Protein AF-A0A420NDT9-F1 (afdb_monomer_lite)

pLDDT: mean 86.2, std 8.35, range [61.28, 96.06]

Structure (mmCIF, N/CA/C/O backbone):
data_AF-A0A420NDT9-F1
#
_entry.id   AF-A0A420NDT9-F1
#
loop_
_atom_site.group_PDB
_atom_site.id
_atom_site.type_symbol
_atom_site.label_atom_id
_atom_site.label_alt_id
_atom_site.label_comp_id
_atom_site.label_asym_id
_atom_site.label_entity_id
_atom_site.label_seq_id
_atom_site.pdbx_PDB_ins_code
_atom_site.Cartn_x
_atom_site.Cartn_y
_atom_site.Cartn_z
_atom_site.occupancy
_atom_site.B_iso_or_equiv
_atom_site.auth_seq_id
_atom_site.auth_comp_id
_atom_site.auth_asym_id
_atom_site.auth_atom_id
_atom_site.pdbx_PDB_model_num
ATOM 1 N N . MET A 1 1 ? 1.483 -10.667 -9.717 1.00 66.12 1 MET A N 1
ATOM 2 C CA . MET A 1 1 ? 2.041 -10.222 -8.416 1.00 66.12 1 MET A CA 1
ATOM 3 C C . MET A 1 1 ? 0.900 -9.841 -7.480 1.00 66.12 1 MET A C 1
ATOM 5 O O . MET A 1 1 ? -0.146 -9.434 -7.960 1.00 66.12 1 MET A O 1
ATOM 9 N N . ILE A 1 2 ? 1.092 -9.908 -6.163 1.00 77.31 2 ILE A N 1
ATOM 10 C CA . ILE A 1 2 ? 0.094 -9.438 -5.180 1.00 77.31 2 ILE A CA 1
ATOM 11 C C . ILE A 1 2 ? -0.309 -7.967 -5.405 1.00 77.31 2 ILE A C 1
ATOM 13 O O . ILE A 1 2 ? -1.486 -7.634 -5.311 1.00 77.31 2 ILE A O 1
ATOM 17 N N . PHE A 1 3 ? 0.637 -7.116 -5.819 1.00 80.25 3 PHE A N 1
ATOM 18 C CA . PHE A 1 3 ? 0.374 -5.721 -6.189 1.00 80.25 3 PHE A CA 1
ATOM 19 C C . PHE A 1 3 ? -0.717 -5.579 -7.268 1.00 80.25 3 PHE A C 1
ATOM 21 O O . PHE A 1 3 ? -1.646 -4.791 -7.116 1.00 80.25 3 PHE A O 1
ATOM 28 N N . SER A 1 4 ? -0.639 -6.365 -8.350 1.00 80.00 4 SER A N 1
ATOM 29 C CA . SER A 1 4 ? -1.614 -6.295 -9.447 1.00 80.00 4 SER A CA 1
ATOM 30 C C . SER A 1 4 ? -2.985 -6.837 -9.037 1.00 80.00 4 SER A C 1
ATOM 32 O O . SER A 1 4 ? -3.999 -6.365 -9.536 1.00 80.00 4 SER A O 1
ATOM 34 N N . TYR A 1 5 ? -3.015 -7.809 -8.120 1.00 83.38 5 TYR A N 1
ATOM 35 C CA . TYR A 1 5 ? -4.254 -8.346 -7.562 1.00 83.38 5 TYR A CA 1
ATOM 36 C C . TYR A 1 5 ? -4.982 -7.304 -6.704 1.00 83.38 5 TYR A C 1
ATOM 38 O O . TYR A 1 5 ? -6.164 -7.059 -6.918 1.00 83.38 5 TYR A O 1
ATOM 46 N N . LEU A 1 6 ? -4.274 -6.633 -5.789 1.00 84.00 6 LEU A N 1
ATOM 47 C CA . LEU A 1 6 ? -4.872 -5.627 -4.903 1.00 84.00 6 LEU A CA 1
ATOM 48 C C . LEU A 1 6 ? -5.309 -4.355 -5.636 1.00 84.00 6 LEU A C 1
ATOM 50 O O . LEU A 1 6 ? -6.308 -3.753 -5.260 1.00 84.00 6 LEU A O 1
ATOM 54 N N . ASN A 1 7 ? -4.623 -3.975 -6.715 1.00 83.56 7 ASN A N 1
ATOM 55 C CA . ASN A 1 7 ? -5.045 -2.854 -7.560 1.00 83.56 7 ASN A CA 1
ATOM 56 C C . ASN A 1 7 ? -6.227 -3.178 -8.486 1.00 83.56 7 ASN A C 1
ATOM 58 O O . ASN A 1 7 ? -6.710 -2.297 -9.199 1.00 83.56 7 ASN A O 1
ATOM 62 N N . HIS A 1 8 ? -6.711 -4.420 -8.502 1.00 87.50 8 HIS A N 1
ATOM 63 C CA . HIS A 1 8 ? -7.868 -4.771 -9.307 1.00 87.50 8 HIS A CA 1
ATOM 64 C C . HIS A 1 8 ? -9.142 -4.140 -8.729 1.00 87.50 8 HIS A C 1
ATOM 66 O O . HIS A 1 8 ? -9.428 -4.261 -7.535 1.00 87.50 8 HIS A O 1
ATOM 72 N N . LYS A 1 9 ? -9.946 -3.521 -9.602 1.00 86.44 9 LYS A N 1
ATOM 73 C CA . LYS A 1 9 ? -11.167 -2.780 -9.235 1.00 86.44 9 LYS A CA 1
ATOM 74 C C . LYS A 1 9 ? -12.166 -3.589 -8.398 1.00 86.44 9 LYS A C 1
ATOM 76 O O . LYS A 1 9 ? -12.842 -3.024 -7.553 1.00 86.44 9 LYS A O 1
ATOM 81 N N . ASP A 1 10 ? -12.218 -4.904 -8.603 1.00 90.75 10 ASP A N 1
ATOM 82 C CA . ASP A 1 10 ? -13.159 -5.795 -7.906 1.00 90.75 10 ASP A CA 1
ATOM 83 C C . ASP A 1 10 ? -12.584 -6.382 -6.607 1.00 90.75 10 ASP A C 1
ATOM 85 O O . ASP A 1 10 ? -13.313 -6.964 -5.802 1.00 90.75 10 ASP A O 1
ATOM 89 N N . ILE A 1 11 ? -11.269 -6.267 -6.406 1.00 90.81 11 ILE A N 1
ATOM 90 C CA . ILE A 1 11 ? -10.570 -6.805 -5.235 1.00 90.81 11 ILE A CA 1
ATOM 91 C C . ILE A 1 11 ? -10.427 -5.736 -4.162 1.00 90.81 11 ILE A C 1
ATOM 93 O O . ILE A 1 11 ? -10.651 -6.031 -2.990 1.00 90.8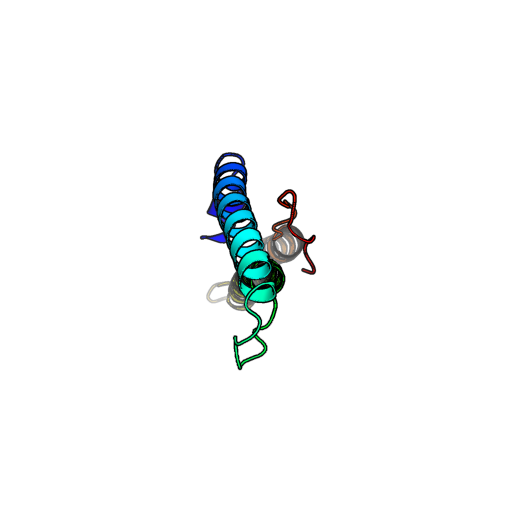1 11 I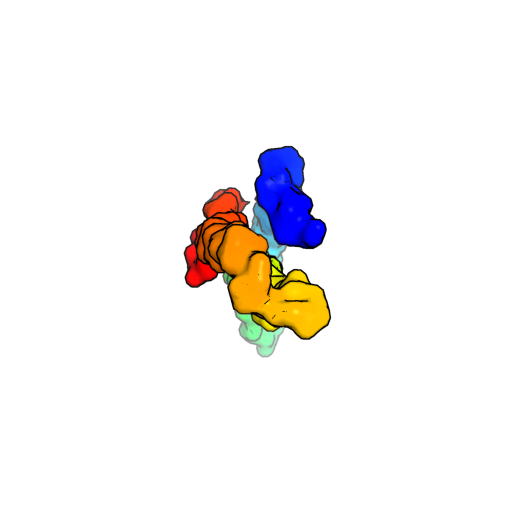LE A O 1
ATOM 97 N N . TRP A 1 12 ? -10.129 -4.493 -4.550 1.00 91.81 12 TRP A N 1
ATOM 98 C CA . TRP A 1 12 ? -9.971 -3.401 -3.593 1.00 91.81 12 TRP A CA 1
ATOM 99 C C . TRP A 1 12 ? -11.189 -3.208 -2.665 1.00 91.81 12 TRP A C 1
ATOM 101 O O . TRP A 1 12 ? -10.993 -3.143 -1.452 1.00 91.81 12 TRP A O 1
ATOM 111 N N . PRO A 1 13 ? -12.448 -3.217 -3.154 1.00 93.50 13 PRO A N 1
ATOM 112 C CA . PRO A 1 13 ? -13.616 -3.101 -2.281 1.00 93.50 13 PRO A CA 1
ATOM 113 C C . PRO A 1 13 ? -13.739 -4.258 -1.284 1.00 93.50 13 PRO A C 1
ATOM 115 O O . PRO A 1 13 ? -14.132 -4.046 -0.141 1.00 93.50 13 PRO A O 1
ATOM 118 N N . LYS A 1 14 ? -13.366 -5.480 -1.690 1.00 93.75 14 LYS A N 1
ATOM 119 C CA . LYS A 1 14 ? -13.384 -6.663 -0.814 1.00 93.75 14 LYS A CA 1
ATOM 120 C C . LYS A 1 14 ? -12.318 -6.564 0.270 1.00 93.75 14 LYS A C 1
ATOM 122 O O . LYS A 1 14 ? -12.586 -6.886 1.421 1.00 93.75 14 LYS A O 1
ATOM 127 N N . TYR A 1 15 ? -11.130 -6.091 -0.098 1.00 92.88 15 TYR A N 1
ATOM 128 C CA . TYR A 1 15 ? -10.073 -5.799 0.860 1.00 92.88 15 TYR A CA 1
ATOM 129 C C . TYR A 1 15 ? -10.525 -4.735 1.869 1.00 92.88 15 TYR A C 1
ATOM 131 O O . TYR A 1 15 ? -10.397 -4.959 3.069 1.00 92.88 15 TYR A O 1
ATOM 139 N N . CYS A 1 16 ? -11.141 -3.640 1.407 1.00 94.06 16 CYS A N 1
ATOM 140 C CA . CYS A 1 16 ? -11.681 -2.630 2.314 1.00 94.06 16 CYS A CA 1
ATOM 141 C C . CYS A 1 16 ? -12.770 -3.185 3.235 1.00 94.06 16 CYS A C 1
ATOM 143 O O . CYS A 1 16 ? -12.738 -2.891 4.419 1.00 94.06 16 CYS A O 1
ATOM 145 N N . ALA A 1 17 ? -13.689 -4.022 2.748 1.00 95.75 17 ALA A N 1
ATOM 146 C CA . ALA A 1 17 ? -14.717 -4.616 3.605 1.00 95.75 17 ALA A CA 1
ATOM 147 C C . ALA A 1 17 ? -14.115 -5.410 4.780 1.00 95.75 17 ALA A C 1
ATOM 149 O O . ALA A 1 17 ? -14.567 -5.276 5.912 1.00 95.75 17 ALA A O 1
ATOM 150 N N . VAL A 1 18 ? -13.063 -6.194 4.521 1.00 94.88 18 VAL A N 1
ATOM 151 C CA . VAL A 1 18 ? -12.345 -6.946 5.564 1.00 94.88 18 VAL A CA 1
ATOM 152 C C . VAL A 1 18 ? -11.582 -6.004 6.498 1.00 94.88 18 VAL A C 1
ATOM 154 O O . VAL A 1 18 ? -11.629 -6.177 7.713 1.00 94.88 18 VAL A O 1
ATOM 157 N N . TYR A 1 19 ? -10.893 -5.004 5.943 1.00 95.44 19 TYR A N 1
ATOM 158 C CA . TYR A 1 19 ? -10.149 -4.016 6.721 1.00 95.44 19 TYR A CA 1
ATOM 159 C C . TYR A 1 19 ? -11.048 -3.267 7.711 1.00 95.44 19 TYR A C 1
ATOM 161 O O . TYR A 1 19 ? -10.691 -3.168 8.883 1.00 95.44 19 TYR A O 1
ATOM 169 N N . GLU A 1 20 ? -12.200 -2.778 7.244 1.00 96.06 20 GLU A N 1
ATOM 170 C CA . GLU A 1 20 ? -13.155 -2.021 8.058 1.00 96.06 20 GLU A CA 1
ATOM 171 C C . GLU A 1 20 ? -13.814 -2.913 9.119 1.00 96.06 20 GLU A C 1
ATOM 173 O O . GLU A 1 20 ? -13.885 -2.520 10.276 1.00 96.06 20 GLU A O 1
ATOM 178 N N . ALA A 1 21 ? -14.195 -4.150 8.779 1.00 95.38 21 ALA A N 1
ATOM 179 C CA . ALA A 1 21 ? -14.772 -5.077 9.756 1.00 95.38 21 ALA A CA 1
ATOM 180 C C . ALA A 1 21 ? -13.805 -5.388 10.914 1.00 95.38 21 ALA A C 1
ATOM 182 O O . ALA A 1 21 ? -14.207 -5.444 12.074 1.00 95.38 21 ALA A O 1
ATOM 183 N N . ILE A 1 22 ? -12.515 -5.573 10.614 1.00 95.44 22 ILE A N 1
ATOM 184 C CA . ILE A 1 22 ? -11.494 -5.788 11.649 1.00 95.44 22 ILE A CA 1
ATOM 185 C C . ILE A 1 22 ? -11.239 -4.496 12.436 1.00 95.44 22 ILE A C 1
ATOM 187 O O . ILE A 1 22 ? -11.087 -4.553 13.654 1.00 95.44 22 ILE A O 1
ATOM 191 N N . TYR A 1 23 ? -11.216 -3.344 11.760 1.00 94.88 23 TYR A N 1
ATOM 192 C CA . TYR A 1 23 ? -11.042 -2.037 12.396 1.00 94.88 23 TYR A CA 1
ATOM 193 C C . TYR A 1 23 ? -12.131 -1.770 13.444 1.00 94.88 23 TYR A C 1
ATOM 195 O O . TYR A 1 23 ? -11.806 -1.391 14.568 1.00 94.88 23 TYR A O 1
ATOM 203 N N . ASP A 1 24 ? -13.395 -2.037 13.104 1.00 94.94 24 ASP A N 1
ATOM 204 C CA . ASP A 1 24 ? -14.530 -1.872 14.015 1.00 94.94 24 ASP A CA 1
ATOM 205 C C . ASP A 1 24 ? -14.378 -2.776 15.252 1.00 94.94 24 ASP A C 1
ATOM 207 O O . ASP A 1 24 ? -14.425 -2.295 16.384 1.00 94.94 24 ASP A O 1
ATOM 211 N N . HIS A 1 25 ? -14.063 -4.063 15.058 1.00 95.00 25 HIS A N 1
ATOM 212 C CA . HIS A 1 25 ? -13.844 -4.997 16.170 1.00 95.00 25 HIS A CA 1
ATOM 213 C C . HIS A 1 25 ? -12.662 -4.620 17.074 1.00 95.00 25 HIS A C 1
ATOM 215 O O . HIS A 1 25 ? -12.706 -4.851 18.283 1.00 95.00 25 HIS A O 1
ATOM 221 N N . MET A 1 26 ? -11.599 -4.041 16.516 1.00 92.50 26 MET A N 1
ATOM 222 C CA . MET A 1 26 ? -10.471 -3.547 17.309 1.00 92.50 26 MET A CA 1
ATOM 223 C C . MET A 1 26 ? -10.839 -2.297 18.111 1.00 92.50 26 MET A C 1
ATOM 225 O O . MET A 1 26 ? -10.379 -2.153 19.242 1.00 92.50 26 MET A O 1
ATOM 229 N N . GLY A 1 27 ? -11.698 -1.427 17.572 1.00 91.50 27 GLY A N 1
ATOM 230 C CA . GLY A 1 27 ? -12.244 -0.281 18.302 1.00 91.50 27 GLY A CA 1
ATOM 231 C C . GLY A 1 27 ? -13.146 -0.692 19.467 1.00 91.50 27 GLY A C 1
ATOM 232 O O . GLY A 1 27 ? -13.034 -0.132 20.562 1.00 91.50 27 GLY A O 1
ATOM 233 N N . ASP A 1 28 ? -13.988 -1.708 19.261 1.00 92.81 28 ASP A N 1
ATOM 234 C CA . ASP A 1 28 ? -14.817 -2.294 20.319 1.00 92.81 28 ASP A CA 1
ATOM 235 C C . ASP A 1 28 ? -13.949 -2.872 21.445 1.00 92.81 28 ASP A C 1
ATOM 237 O O . ASP A 1 28 ? -14.220 -2.647 22.627 1.00 92.81 28 ASP A O 1
ATOM 241 N N . PHE A 1 29 ? -12.869 -3.574 21.083 1.00 90.31 29 PHE A N 1
ATOM 242 C CA . PHE A 1 29 ? -11.914 -4.114 22.047 1.00 90.31 29 PHE A CA 1
ATOM 243 C C . PHE A 1 29 ? -11.189 -3.012 22.827 1.00 90.31 29 PHE A C 1
ATOM 245 O O . PHE A 1 29 ? -11.156 -3.080 24.054 1.00 90.31 29 PHE A O 1
ATOM 252 N N . ASP A 1 30 ? -10.643 -1.996 22.150 1.00 88.94 30 ASP A N 1
ATOM 253 C CA . ASP A 1 30 ? -9.955 -0.870 22.800 1.00 88.94 30 ASP A CA 1
ATOM 254 C C . ASP A 1 30 ? -10.896 -0.159 23.792 1.00 88.94 30 ASP A C 1
ATOM 256 O O . ASP A 1 30 ? -10.510 0.154 24.923 1.00 88.94 30 ASP A O 1
ATOM 260 N N . THR A 1 31 ? -12.162 0.033 23.400 1.00 90.31 31 THR A N 1
ATOM 261 C CA . THR A 1 31 ? -13.195 0.634 24.254 1.00 90.31 31 THR A CA 1
ATOM 262 C C . THR A 1 31 ? -13.465 -0.237 25.476 1.00 90.31 31 THR A C 1
ATOM 264 O O . THR A 1 31 ? -13.379 0.246 26.604 1.00 90.31 31 THR A O 1
ATOM 267 N N . TRP A 1 32 ? -13.739 -1.528 25.279 1.00 90.25 32 TRP A N 1
ATOM 268 C CA . TRP A 1 32 ? -13.976 -2.470 26.371 1.00 90.25 32 TRP A CA 1
ATOM 269 C C . TRP A 1 32 ? -12.780 -2.560 27.327 1.00 90.25 32 TRP A C 1
ATOM 271 O O . TRP A 1 32 ? -12.963 -2.477 28.543 1.00 90.25 32 TRP A O 1
ATOM 281 N N . TYR A 1 33 ? -11.557 -2.651 26.800 1.00 86.31 33 TYR A N 1
ATOM 282 C CA . TYR A 1 33 ? -10.339 -2.751 27.601 1.00 86.31 33 TYR A CA 1
ATOM 283 C C . TYR A 1 33 ? -10.141 -1.511 28.479 1.00 86.31 33 TYR A C 1
ATOM 285 O O . TYR A 1 33 ? -9.810 -1.637 29.655 1.00 86.31 33 TYR A O 1
ATOM 293 N N . SER A 1 34 ? -10.445 -0.318 27.955 1.00 84.94 34 SER A N 1
ATOM 294 C CA . SER A 1 34 ? -10.365 0.934 28.721 1.00 84.94 34 SER A CA 1
ATOM 295 C C . SER A 1 34 ? -11.335 1.002 29.910 1.00 84.94 34 SER A C 1
ATOM 297 O O . SER A 1 34 ? -11.082 1.730 30.869 1.00 84.94 34 SER A O 1
ATOM 299 N N . THR A 1 35 ? -12.430 0.231 29.879 1.00 86.12 35 THR A N 1
ATOM 300 C CA . THR A 1 35 ? -13.399 0.158 30.987 1.00 86.12 35 THR A CA 1
ATOM 301 C C . THR A 1 35 ? -12.985 -0.813 32.092 1.00 86.12 35 THR A C 1
ATOM 303 O O . THR A 1 35 ? -13.566 -0.782 33.178 1.00 86.12 35 THR A O 1
ATOM 306 N N . GLN A 1 36 ? -11.978 -1.661 31.857 1.00 83.69 36 GLN A N 1
ATOM 307 C CA . GLN A 1 36 ? -11.475 -2.570 32.880 1.00 83.69 36 GLN A CA 1
ATOM 308 C C . GLN A 1 36 ? -10.522 -1.837 33.828 1.00 83.69 36 GLN A C 1
ATOM 310 O O . GLN A 1 36 ? -9.355 -1.612 33.517 1.00 83.69 36 GLN A O 1
ATOM 315 N N . GLN A 1 37 ? -11.028 -1.488 35.015 1.00 61.28 37 GLN A N 1
ATOM 316 C CA . GLN A 1 37 ? -10.297 -0.739 36.049 1.00 61.28 37 GLN A CA 1
ATOM 317 C C . GLN A 1 37 ? -9.029 -1.443 36.583 1.00 61.28 37 GLN A C 1
ATOM 319 O O . GLN A 1 37 ? -8.175 -0.766 37.147 1.00 61.28 37 GLN A O 1
ATOM 324 N N . ASP A 1 38 ? -8.855 -2.748 36.338 1.00 65.31 38 ASP A N 1
ATOM 325 C CA . ASP A 1 38 ? -7.754 -3.570 36.872 1.00 65.31 38 ASP A CA 1
ATOM 326 C C . ASP A 1 38 ? -6.831 -4.162 35.794 1.00 65.31 38 ASP A C 1
ATOM 328 O O . ASP A 1 38 ? -6.099 -5.119 36.051 1.00 65.31 38 ASP A O 1
ATOM 332 N N . ALA A 1 39 ? -6.842 -3.630 34.568 1.00 62.56 39 ALA A N 1
ATOM 333 C CA . ALA A 1 39 ? -6.172 -4.283 33.442 1.00 62.56 39 ALA A CA 1
ATOM 334 C C . ALA A 1 39 ? -4.637 -4.421 33.593 1.00 62.56 39 ALA A C 1
ATOM 336 O O . ALA A 1 39 ? -4.013 -5.161 32.830 1.00 62.56 39 ALA A O 1
ATOM 337 N N . GLY A 1 40 ? -4.023 -3.749 34.580 1.00 65.38 40 GLY A N 1
ATOM 338 C CA . GLY A 1 40 ? -2.637 -3.933 35.047 1.00 65.38 40 GLY A CA 1
ATOM 339 C C . GLY A 1 40 ? -1.535 -3.614 34.028 1.00 65.38 40 GLY A C 1
ATOM 340 O O . GLY A 1 40 ? -0.377 -3.449 34.398 1.00 65.38 40 GLY A O 1
ATOM 341 N N . THR A 1 41 ? -1.895 -3.500 32.752 1.00 74.62 41 THR A N 1
ATOM 342 C CA . THR A 1 41 ? -1.013 -3.360 31.603 1.00 74.62 41 THR A CA 1
ATOM 343 C C . THR A 1 41 ? -1.619 -2.325 30.670 1.00 74.62 41 THR A C 1
ATOM 345 O O . THR A 1 41 ? -2.751 -2.457 30.221 1.00 74.62 41 THR A O 1
ATOM 348 N N . THR A 1 42 ? -0.867 -1.282 30.346 1.00 77.44 42 THR A N 1
ATOM 349 C CA . THR A 1 42 ? -1.276 -0.350 29.294 1.00 77.44 42 THR A CA 1
ATOM 350 C C . THR A 1 42 ? -0.997 -1.002 27.944 1.00 77.44 42 THR A C 1
ATOM 352 O O . THR A 1 42 ? 0.164 -1.171 27.573 1.00 77.44 42 THR A O 1
ATOM 355 N N . ILE A 1 43 ? -2.046 -1.377 27.213 1.00 80.75 43 ILE A N 1
ATOM 356 C CA . ILE A 1 43 ? -1.929 -1.890 25.842 1.00 80.75 43 ILE A CA 1
ATOM 357 C C . ILE A 1 43 ? -2.055 -0.705 24.867 1.00 80.75 43 ILE A C 1
ATOM 359 O O . ILE A 1 43 ? -2.917 0.156 25.071 1.00 80.75 43 ILE A O 1
ATOM 363 N N . PRO A 1 44 ? -1.197 -0.601 23.833 1.00 83.88 44 PRO A N 1
ATOM 364 C CA . PRO A 1 44 ? -1.379 0.387 22.770 1.00 83.88 44 PRO A CA 1
ATOM 365 C C . PRO A 1 44 ? -2.696 0.148 22.018 1.00 83.88 44 PRO A C 1
ATOM 367 O O . PRO A 1 44 ? -3.139 -0.989 21.893 1.00 83.88 44 PRO A O 1
ATOM 370 N N . SER A 1 45 ? -3.309 1.213 21.490 1.00 88.06 45 SER A N 1
ATOM 371 C CA . SER A 1 45 ? -4.567 1.105 20.734 1.00 88.06 45 SER A CA 1
ATOM 372 C C . SER A 1 45 ? -4.408 0.160 19.544 1.00 88.06 45 SER A C 1
ATOM 374 O O . SER A 1 45 ? -3.675 0.465 18.598 1.00 88.06 45 SER A O 1
ATOM 376 N N . LEU A 1 46 ? -5.126 -0.965 19.569 1.00 89.62 46 LEU A N 1
ATOM 377 C CA . LEU A 1 46 ? -5.107 -1.942 18.483 1.00 89.62 46 LEU A CA 1
ATOM 378 C C . LEU A 1 46 ? -5.657 -1.339 17.195 1.00 89.62 46 LEU A C 1
ATOM 380 O O . LEU A 1 46 ? -5.159 -1.628 16.107 1.00 89.62 46 LEU A O 1
ATOM 384 N N . LEU A 1 47 ? -6.647 -0.456 17.318 1.00 91.44 47 LEU A N 1
ATOM 385 C CA . LEU A 1 47 ? -7.232 0.255 16.191 1.00 91.44 47 LEU A CA 1
ATOM 386 C C . LEU A 1 47 ? -6.196 1.142 15.480 1.00 91.44 47 LEU A C 1
ATOM 388 O O . LEU A 1 47 ? -6.137 1.171 14.245 1.00 91.44 47 LEU A O 1
ATOM 392 N N . LYS A 1 48 ? -5.335 1.824 16.245 1.00 91.31 48 LYS A N 1
ATOM 393 C CA . LYS A 1 48 ? -4.216 2.592 15.687 1.00 91.31 48 LYS A CA 1
ATOM 394 C C . LYS A 1 48 ? -3.198 1.674 15.002 1.00 91.31 48 LYS A C 1
ATOM 396 O O . LYS A 1 48 ? -2.864 1.907 13.839 1.00 91.31 48 LYS A O 1
ATOM 401 N N . GLU A 1 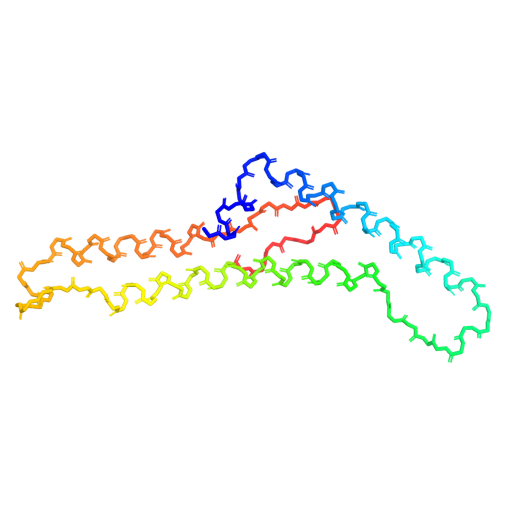49 ? -2.752 0.624 15.686 1.00 92.62 49 GLU A N 1
ATOM 402 C CA . GLU A 1 49 ? -1.755 -0.322 15.162 1.00 92.62 49 GLU A CA 1
ATOM 403 C C . GLU A 1 49 ? -2.229 -1.004 13.869 1.00 92.62 49 GLU A C 1
ATOM 405 O O . GLU A 1 49 ? -1.471 -1.150 12.912 1.00 92.62 49 GLU A O 1
ATOM 410 N N . TRP A 1 50 ? -3.511 -1.360 13.776 1.00 93.62 50 TRP A N 1
ATOM 411 C CA . TRP A 1 50 ? -4.092 -1.975 12.581 1.00 93.62 50 TRP A CA 1
ATOM 412 C C . TRP A 1 50 ? -4.056 -1.075 11.354 1.00 93.62 50 TRP A C 1
ATOM 414 O O . TRP A 1 50 ? -3.761 -1.525 10.238 1.00 93.62 50 TRP A O 1
ATOM 424 N N . LYS A 1 51 ? -4.341 0.213 11.551 1.00 93.25 51 LYS A N 1
ATOM 425 C CA . LYS A 1 51 ? -4.267 1.219 10.495 1.00 93.25 51 LYS A CA 1
ATOM 426 C C . LYS A 1 51 ? -2.832 1.379 9.991 1.00 93.25 51 LYS A C 1
ATOM 428 O O . LYS A 1 51 ? -2.606 1.335 8.779 1.00 93.25 51 LYS A O 1
ATOM 433 N N . GLU A 1 52 ? -1.874 1.507 10.907 1.00 92.56 52 GLU A N 1
ATOM 434 C CA . GLU A 1 52 ? -0.450 1.654 10.583 1.00 92.56 52 GLU A CA 1
ATOM 435 C C . GLU A 1 52 ? 0.104 0.402 9.891 1.00 92.56 52 GLU A C 1
ATOM 437 O O . GLU A 1 52 ? 0.752 0.502 8.844 1.00 92.56 52 GLU A O 1
ATOM 442 N N . TYR A 1 53 ? -0.235 -0.782 10.405 1.00 93.25 53 TYR A N 1
ATOM 443 C CA . TYR A 1 53 ? 0.153 -2.064 9.827 1.00 93.25 53 TYR A CA 1
ATOM 444 C C . TYR A 1 53 ? -0.309 -2.203 8.375 1.00 93.25 53 TYR A C 1
ATOM 446 O O . TYR A 1 53 ? 0.503 -2.488 7.491 1.00 93.25 53 TYR A O 1
ATOM 454 N N . ASN A 1 54 ? -1.595 -1.964 8.092 1.00 93.75 54 ASN A N 1
ATOM 455 C CA . ASN A 1 54 ? -2.119 -2.114 6.732 1.00 93.75 54 ASN A CA 1
ATOM 456 C C . ASN A 1 54 ? -1.467 -1.126 5.759 1.00 93.75 54 ASN A C 1
ATOM 458 O O . ASN A 1 54 ? -1.094 -1.517 4.650 1.00 93.75 54 ASN A O 1
ATOM 462 N N . ARG A 1 55 ? -1.246 0.128 6.176 1.00 91.88 55 ARG A N 1
ATOM 463 C CA . ARG A 1 55 ? -0.520 1.110 5.357 1.00 91.88 55 ARG A CA 1
ATOM 464 C C . ARG A 1 55 ? 0.898 0.635 5.049 1.00 91.88 55 ARG A C 1
ATOM 466 O O . ARG A 1 55 ? 1.308 0.661 3.889 1.00 91.88 55 ARG A O 1
ATOM 473 N N . LEU A 1 56 ? 1.624 0.163 6.062 1.00 93.31 56 LEU A N 1
ATOM 474 C CA . LEU A 1 56 ? 2.994 -0.322 5.914 1.00 93.31 56 LEU A CA 1
ATOM 475 C C . LEU A 1 56 ? 3.065 -1.522 4.969 1.00 93.31 56 LEU A C 1
ATOM 477 O O . LEU A 1 56 ? 3.933 -1.568 4.096 1.00 93.31 56 LEU A O 1
ATOM 481 N N . VAL A 1 57 ? 2.142 -2.476 5.104 1.00 92.31 57 VAL A N 1
ATOM 482 C CA . VAL A 1 57 ? 2.068 -3.660 4.242 1.00 92.31 57 VAL A CA 1
ATOM 483 C C . VAL A 1 57 ? 1.821 -3.259 2.789 1.00 92.31 57 VAL A C 1
ATOM 485 O O . VAL A 1 57 ? 2.579 -3.681 1.912 1.00 92.31 57 VAL A O 1
ATOM 488 N N . LEU A 1 58 ? 0.833 -2.403 2.521 1.00 92.56 58 LEU A N 1
ATOM 489 C CA . LEU A 1 58 ? 0.537 -1.925 1.168 1.00 92.56 58 LEU A CA 1
ATOM 490 C C . LEU A 1 58 ? 1.711 -1.133 0.568 1.00 92.56 58 LEU A C 1
ATOM 492 O O . LEU A 1 58 ? 2.101 -1.382 -0.576 1.00 92.56 58 LEU A O 1
ATOM 496 N N . ASP A 1 59 ? 2.340 -0.248 1.346 1.00 92.06 59 ASP A N 1
ATOM 497 C CA . ASP A 1 59 ? 3.517 0.513 0.909 1.00 92.06 59 ASP A CA 1
ATOM 498 C C . ASP A 1 59 ? 4.703 -0.411 0.613 1.00 92.06 59 ASP A C 1
ATOM 500 O O . ASP A 1 59 ? 5.425 -0.225 -0.370 1.00 92.06 59 ASP A O 1
ATOM 504 N N . SER A 1 60 ? 4.892 -1.458 1.421 1.00 92.25 60 SER A N 1
ATOM 505 C CA . SER A 1 60 ? 5.948 -2.446 1.201 1.00 92.25 60 SER A CA 1
ATOM 506 C C . SER A 1 60 ? 5.762 -3.207 -0.114 1.00 92.25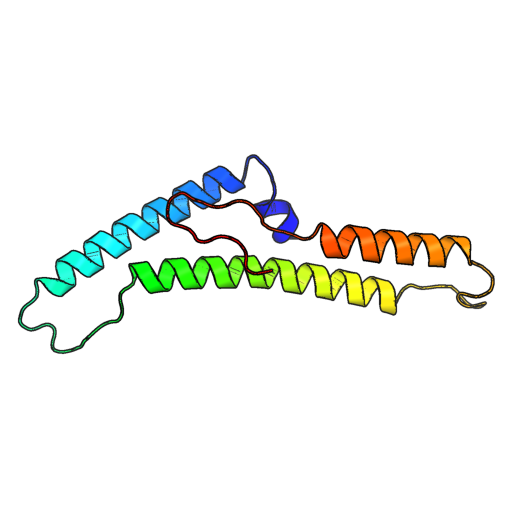 60 SER A C 1
ATOM 508 O O . SER A 1 60 ? 6.744 -3.491 -0.800 1.00 92.25 60 SER A O 1
ATOM 510 N N . MET A 1 61 ? 4.518 -3.487 -0.518 1.00 91.38 61 MET A N 1
ATOM 511 C CA . MET A 1 61 ? 4.225 -4.135 -1.799 1.00 91.38 61 MET A CA 1
ATOM 512 C C . MET A 1 61 ? 4.586 -3.230 -2.977 1.00 91.38 61 MET A C 1
ATOM 514 O O . MET A 1 61 ? 5.150 -3.710 -3.960 1.00 91.38 61 MET A O 1
ATOM 518 N N . VAL A 1 62 ? 4.308 -1.926 -2.869 1.00 91.50 62 VAL A N 1
ATOM 519 C CA . VAL A 1 62 ? 4.706 -0.929 -3.874 1.00 91.50 62 VAL A CA 1
ATOM 520 C C . VAL A 1 62 ? 6.228 -0.853 -3.989 1.00 91.50 62 VAL A C 1
ATOM 522 O O . VAL A 1 62 ? 6.757 -0.935 -5.098 1.00 91.50 62 VAL A O 1
ATOM 525 N N . ARG A 1 63 ? 6.939 -0.748 -2.857 1.00 92.38 63 ARG A N 1
ATOM 526 C CA . ARG A 1 63 ? 8.412 -0.715 -2.830 1.00 92.38 63 ARG A CA 1
ATOM 527 C C . ARG A 1 63 ? 9.006 -1.961 -3.488 1.00 92.38 63 ARG A C 1
ATOM 529 O O . ARG A 1 63 ? 9.781 -1.834 -4.425 1.00 92.38 63 ARG A O 1
ATOM 536 N N . ARG A 1 64 ? 8.530 -3.156 -3.119 1.00 91.56 64 ARG A N 1
ATOM 537 C CA . ARG A 1 64 ? 8.981 -4.425 -3.722 1.00 91.56 64 ARG A CA 1
ATOM 538 C C . ARG A 1 64 ? 8.720 -4.504 -5.229 1.00 91.56 64 ARG A C 1
ATOM 540 O O . ARG A 1 64 ? 9.548 -5.045 -5.961 1.00 91.56 64 ARG A O 1
ATOM 547 N N . ALA A 1 65 ? 7.593 -3.973 -5.708 1.00 90.44 65 ALA A N 1
ATOM 548 C CA . ALA A 1 65 ? 7.310 -3.912 -7.142 1.00 90.44 65 ALA A CA 1
ATOM 549 C C . ALA A 1 65 ? 8.303 -2.989 -7.874 1.00 90.44 65 ALA A C 1
ATOM 551 O O . ALA A 1 65 ? 8.846 -3.374 -8.909 1.00 90.44 65 ALA A O 1
ATOM 552 N N . ARG A 1 66 ? 8.602 -1.812 -7.303 1.00 91.62 66 ARG A N 1
ATOM 553 C CA . ARG A 1 66 ? 9.613 -0.879 -7.833 1.00 91.62 66 ARG A CA 1
ATOM 554 C C . ARG A 1 66 ? 11.021 -1.474 -7.819 1.00 91.62 66 ARG A C 1
ATOM 556 O O . ARG A 1 66 ? 11.748 -1.311 -8.798 1.00 91.62 66 ARG A O 1
ATOM 563 N N . ASP A 1 67 ? 11.389 -2.187 -6.758 1.00 92.75 67 ASP A N 1
ATOM 564 C CA . ASP A 1 67 ? 12.688 -2.861 -6.648 1.00 92.75 67 ASP A CA 1
ATOM 565 C C . ASP A 1 67 ? 12.828 -3.955 -7.710 1.00 92.75 67 ASP A C 1
ATOM 567 O O . ASP A 1 67 ? 13.860 -4.053 -8.372 1.00 92.75 67 ASP A O 1
ATOM 571 N N . THR A 1 68 ? 11.761 -4.727 -7.937 1.00 90.50 68 THR A N 1
ATOM 572 C CA . THR A 1 68 ? 11.726 -5.767 -8.977 1.00 90.50 68 THR A CA 1
ATOM 573 C C . THR A 1 68 ? 11.903 -5.165 -10.373 1.00 90.50 68 THR A C 1
ATOM 575 O O . THR A 1 68 ? 12.725 -5.649 -11.147 1.00 90.50 68 THR A O 1
ATOM 578 N N . GLU A 1 69 ? 11.193 -4.080 -10.691 1.00 90.50 69 GLU A N 1
ATOM 579 C CA . GLU A 1 69 ? 11.342 -3.373 -11.973 1.00 90.50 69 GLU A CA 1
ATOM 580 C C . GLU A 1 69 ? 12.743 -2.778 -12.148 1.00 90.50 69 GLU A C 1
ATOM 582 O O . GLU A 1 69 ? 13.333 -2.848 -13.226 1.00 90.50 69 GLU A O 1
ATOM 587 N N . THR A 1 70 ? 13.302 -2.203 -11.083 1.00 92.12 70 THR A N 1
ATOM 588 C CA . THR A 1 70 ? 14.669 -1.666 -11.085 1.00 92.12 70 THR A CA 1
ATOM 589 C C . THR A 1 70 ? 15.685 -2.775 -11.337 1.00 92.12 70 THR A C 1
ATOM 591 O O . THR A 1 70 ? 16.601 -2.609 -12.142 1.00 92.12 70 THR A O 1
ATOM 594 N N . TRP A 1 71 ? 15.499 -3.934 -10.705 1.00 91.62 71 TRP A N 1
ATOM 595 C CA . TRP A 1 71 ? 16.333 -5.104 -10.940 1.00 91.62 71 TRP A CA 1
ATOM 596 C C . TRP A 1 71 ? 16.228 -5.590 -12.388 1.00 91.62 71 TRP A C 1
ATOM 598 O O . TRP A 1 71 ? 17.264 -5.790 -13.020 1.00 91.62 71 TRP A O 1
ATOM 608 N N . MET A 1 72 ? 15.017 -5.706 -12.945 1.00 88.62 72 MET A N 1
ATOM 609 C CA . MET A 1 72 ? 14.812 -6.096 -14.347 1.00 88.62 72 MET A CA 1
ATOM 610 C C . MET A 1 72 ? 15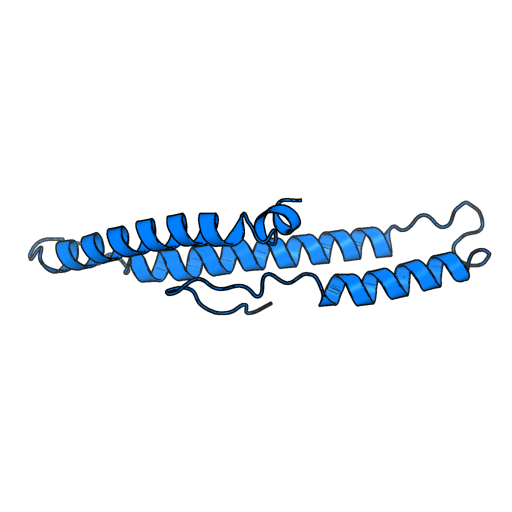.477 -5.110 -15.311 1.00 88.62 72 MET A C 1
ATOM 612 O O . MET A 1 72 ? 16.149 -5.525 -16.250 1.00 88.62 72 MET A O 1
ATOM 616 N N . TYR A 1 73 ? 15.359 -3.806 -15.051 1.00 88.94 73 TYR A N 1
ATOM 617 C CA . TYR A 1 73 ? 16.029 -2.784 -15.847 1.00 88.94 73 TYR A CA 1
ATOM 618 C C . TYR A 1 73 ? 17.556 -2.893 -15.763 1.00 88.94 73 TYR A C 1
ATOM 620 O O . TYR A 1 73 ? 18.234 -2.786 -16.784 1.00 88.94 73 TYR A O 1
ATOM 628 N N . ASN A 1 74 ? 18.125 -3.116 -14.579 1.00 88.38 74 ASN A N 1
ATOM 629 C CA . ASN A 1 74 ? 19.577 -3.220 -14.406 1.00 88.38 74 ASN A CA 1
ATOM 630 C C . ASN A 1 74 ? 20.154 -4.520 -14.985 1.00 88.38 74 ASN A C 1
ATOM 632 O O . ASN A 1 74 ? 21.280 -4.510 -15.471 1.00 88.38 74 ASN A O 1
ATOM 636 N N . ASN A 1 75 ? 19.371 -5.602 -14.988 1.00 87.12 75 ASN A N 1
ATOM 637 C CA . ASN A 1 75 ? 19.766 -6.931 -15.468 1.00 87.12 75 ASN A CA 1
ATOM 638 C C . ASN A 1 75 ? 19.163 -7.275 -16.837 1.00 87.12 75 ASN A C 1
ATOM 640 O O . ASN A 1 75 ? 19.072 -8.446 -17.204 1.00 87.12 75 ASN A O 1
ATOM 644 N N . LYS A 1 76 ? 18.721 -6.266 -17.593 1.00 84.44 76 LYS A N 1
ATOM 645 C CA . LYS A 1 76 ? 18.197 -6.458 -18.945 1.00 84.44 76 LYS A CA 1
ATOM 646 C C . LYS A 1 76 ? 19.257 -7.120 -19.828 1.00 84.44 76 LYS A C 1
ATOM 648 O O . LYS A 1 76 ? 20.367 -6.605 -19.962 1.00 84.44 76 LYS A O 1
ATOM 653 N N . ASP A 1 77 ? 18.901 -8.246 -20.439 1.00 76.94 77 ASP A N 1
ATOM 654 C CA . ASP A 1 77 ? 19.773 -8.918 -21.395 1.00 76.94 77 ASP A CA 1
ATOM 655 C C . ASP A 1 77 ? 19.815 -8.111 -22.702 1.00 76.94 77 ASP A C 1
ATOM 657 O O . ASP A 1 77 ? 18.787 -7.855 -23.333 1.00 76.94 77 ASP A O 1
ATOM 661 N N . CYS A 1 78 ? 21.014 -7.669 -23.076 1.00 73.62 78 CYS A N 1
ATOM 662 C CA . CYS A 1 78 ? 21.284 -6.965 -24.330 1.00 73.62 78 CYS A CA 1
ATOM 663 C C . CYS A 1 78 ? 22.021 -7.859 -25.352 1.00 73.62 78 CYS A C 1
ATOM 665 O O . CYS A 1 78 ? 22.479 -7.359 -26.379 1.00 73.62 78 CYS A O 1
ATOM 667 N N . GLY A 1 79 ? 22.151 -9.164 -25.091 1.00 70.06 79 GLY A N 1
ATOM 668 C CA . GLY A 1 79 ? 22.851 -10.119 -25.947 1.00 70.06 79 GLY A CA 1
ATOM 669 C C . GLY A 1 79 ? 24.375 -9.931 -25.996 1.00 70.06 79 GLY A C 1
ATOM 670 O O . GLY A 1 79 ? 24.957 -9.073 -25.334 1.00 70.06 79 GLY A O 1
ATOM 671 N N . VAL A 1 80 ? 25.036 -10.748 -26.828 1.00 66.75 80 VAL A N 1
ATOM 672 C CA . VAL A 1 80 ? 26.511 -10.873 -26.918 1.00 66.75 80 VAL A CA 1
ATOM 673 C C . VAL A 1 80 ? 27.211 -9.579 -27.354 1.00 66.75 80 VAL A C 1
ATOM 675 O O . VAL A 1 80 ? 28.332 -9.310 -26.934 1.00 66.75 80 VAL A O 1
ATOM 678 N N . PHE A 1 81 ? 26.553 -8.750 -28.165 1.00 63.41 81 PHE A N 1
ATOM 679 C CA . PHE A 1 81 ? 27.103 -7.473 -28.638 1.00 63.41 81 PHE A CA 1
ATOM 680 C C . PHE A 1 81 ? 26.764 -6.284 -27.723 1.00 63.41 81 PHE A C 1
ATOM 682 O O . PHE A 1 81 ? 27.065 -5.131 -28.047 1.00 63.41 81 PHE A O 1
ATOM 689 N N . GLY A 1 82 ? 26.147 -6.568 -26.572 1.00 66.50 82 GLY A N 1
ATOM 690 C CA . GLY A 1 82 ? 25.780 -5.595 -25.559 1.00 66.50 82 GLY A CA 1
ATOM 691 C C . GLY A 1 82 ? 24.740 -4.577 -26.023 1.00 66.50 82 GLY A C 1
ATOM 692 O O . GLY A 1 82 ? 24.231 -4.583 -27.143 1.00 66.50 82 GLY A O 1
ATOM 693 N N . CYS A 1 83 ? 24.451 -3.629 -25.137 1.00 72.50 83 CYS A N 1
ATOM 694 C CA . CYS A 1 83 ? 23.437 -2.597 -25.351 1.00 72.50 83 CYS A CA 1
ATOM 695 C C . CYS A 1 83 ? 23.811 -1.560 -26.443 1.00 72.50 83 CYS A C 1
ATOM 697 O O . CYS A 1 83 ? 23.070 -0.602 -26.658 1.00 72.50 83 CYS A O 1
ATOM 699 N N . PHE A 1 84 ? 24.949 -1.736 -27.128 1.00 68.00 84 PHE A N 1
ATOM 700 C CA . PHE A 1 84 ? 25.469 -0.844 -28.168 1.00 68.00 84 PHE A CA 1
ATOM 701 C C . PHE A 1 84 ? 24.788 -1.057 -29.530 1.00 68.00 84 PHE A C 1
ATOM 703 O O . PHE A 1 84 ? 24.441 -0.083 -30.193 1.00 68.00 84 PHE A O 1
ATOM 710 N N . LEU A 1 85 ? 24.542 -2.312 -29.934 1.00 69.81 85 LEU A N 1
ATOM 711 C CA . LEU A 1 85 ? 23.902 -2.626 -31.224 1.00 69.81 85 LEU A CA 1
ATOM 712 C C . LEU A 1 85 ? 22.368 -2.630 -31.170 1.00 69.81 85 LEU A C 1
ATOM 714 O O . LEU A 1 85 ? 21.713 -2.675 -32.210 1.00 69.81 85 LEU A O 1
ATOM 718 N N . THR A 1 86 ? 21.776 -2.547 -29.976 1.00 74.44 86 THR A N 1
ATOM 719 C CA . THR A 1 86 ? 20.316 -2.542 -29.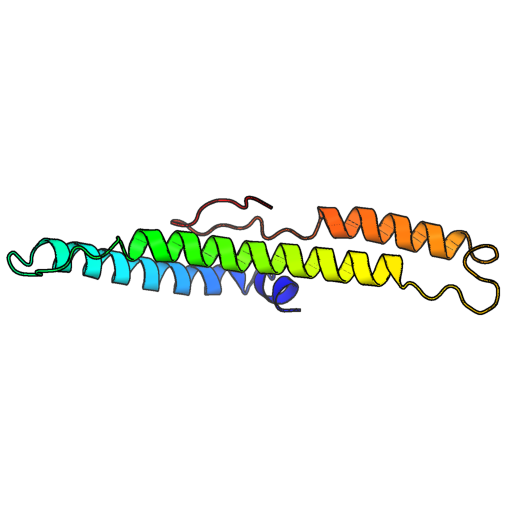782 1.00 74.44 86 THR A CA 1
ATOM 720 C C . THR A 1 86 ? 19.816 -1.280 -29.064 1.00 74.44 86 THR A C 1
ATOM 722 O O . THR A 1 86 ? 19.116 -1.383 -28.048 1.00 74.44 86 THR A O 1
ATOM 725 N N . PRO A 1 87 ? 20.119 -0.065 -29.562 1.00 78.12 87 PRO A N 1
ATOM 726 C CA . PRO A 1 87 ? 19.746 1.180 -28.892 1.00 78.12 87 PRO A CA 1
ATOM 727 C C . PRO A 1 87 ? 18.225 1.344 -28.748 1.00 78.12 87 PRO A C 1
ATOM 729 O O . PRO A 1 87 ? 17.764 1.909 -27.755 1.00 78.12 87 PRO A O 1
ATOM 732 N N . GLN A 1 88 ? 17.422 0.809 -29.679 1.00 81.56 88 GLN A N 1
ATOM 733 C CA . GLN A 1 88 ? 15.960 0.801 -29.543 1.00 81.56 88 GLN A CA 1
ATOM 734 C C . GLN A 1 88 ? 15.475 -0.006 -28.328 1.00 81.56 88 GLN A C 1
ATOM 736 O O . GLN A 1 88 ? 14.561 0.435 -27.632 1.00 81.56 88 GLN A O 1
ATOM 741 N N . LEU A 1 89 ? 16.112 -1.142 -28.025 1.00 79.62 89 LEU A N 1
ATOM 742 C CA . LEU A 1 89 ? 15.737 -1.993 -26.894 1.00 79.62 89 LEU A CA 1
ATOM 743 C C . LEU A 1 89 ? 16.060 -1.297 -25.567 1.00 79.62 89 LEU A C 1
ATOM 745 O O . LEU A 1 89 ? 15.245 -1.294 -24.649 1.00 79.62 89 LEU A O 1
ATOM 749 N N . VAL A 1 90 ? 17.217 -0.633 -25.492 1.00 82.94 90 VAL A N 1
ATOM 750 C CA . VAL A 1 90 ? 17.633 0.152 -24.319 1.00 82.94 90 VAL A CA 1
ATOM 751 C C . VAL A 1 90 ? 16.676 1.312 -24.066 1.00 82.94 90 VAL A C 1
ATOM 753 O O . VAL A 1 90 ? 16.258 1.522 -22.930 1.00 82.94 90 VAL A O 1
ATOM 756 N N . ARG A 1 91 ? 16.289 2.044 -25.120 1.00 84.31 91 ARG A N 1
ATOM 757 C CA . ARG A 1 91 ? 15.307 3.136 -25.020 1.00 84.31 91 ARG A CA 1
ATOM 758 C C . ARG A 1 91 ? 13.950 2.636 -24.537 1.00 84.31 91 ARG A C 1
ATOM 760 O O . ARG A 1 91 ? 13.348 3.276 -23.682 1.00 84.31 91 ARG A O 1
ATOM 767 N N . MET A 1 92 ? 13.491 1.492 -25.043 1.00 85.31 92 MET A N 1
ATOM 768 C CA . MET A 1 92 ? 12.245 0.869 -24.596 1.00 85.31 92 MET A CA 1
ATOM 769 C C . MET A 1 92 ? 12.315 0.476 -23.116 1.00 85.31 92 MET A C 1
ATOM 771 O O . MET A 1 92 ? 11.406 0.804 -22.359 1.00 85.31 92 MET A O 1
ATOM 775 N N . TRP A 1 93 ? 13.408 -0.158 -22.681 1.00 88.12 93 TRP A N 1
ATOM 776 C CA . TRP A 1 93 ? 13.639 -0.479 -21.271 1.00 88.12 93 TRP A CA 1
ATOM 777 C C . TRP A 1 93 ? 13.667 0.769 -20.386 1.00 88.12 93 TRP A C 1
ATOM 779 O O . TRP A 1 93 ? 13.042 0.765 -19.333 1.00 88.12 93 TRP A O 1
ATOM 789 N N . ALA A 1 94 ? 14.339 1.843 -20.808 1.00 88.69 94 ALA A N 1
ATOM 790 C CA . ALA A 1 94 ? 14.397 3.092 -20.049 1.00 88.69 94 ALA A CA 1
ATOM 791 C C . ALA A 1 94 ? 13.022 3.770 -19.948 1.00 88.69 94 ALA A C 1
ATOM 793 O O . ALA A 1 94 ? 12.627 4.215 -18.870 1.00 88.69 94 ALA A O 1
ATOM 794 N N . TYR A 1 95 ? 12.269 3.802 -21.051 1.00 89.44 95 TYR A N 1
ATOM 795 C CA . TYR A 1 95 ? 10.905 4.327 -21.072 1.00 89.44 95 TYR A CA 1
ATOM 796 C C . TYR A 1 95 ? 9.975 3.517 -20.162 1.00 89.44 95 TYR A C 1
ATOM 798 O O . TYR A 1 95 ? 9.256 4.098 -19.349 1.00 89.44 95 TYR A O 1
ATOM 806 N N . ASN A 1 96 ? 10.014 2.185 -20.268 1.00 88.38 96 ASN A N 1
ATOM 807 C CA . ASN A 1 96 ? 9.209 1.294 -19.438 1.00 88.38 96 ASN A CA 1
ATOM 808 C C . ASN A 1 96 ? 9.585 1.424 -17.966 1.00 88.38 96 ASN A C 1
ATOM 810 O O . ASN A 1 96 ? 8.694 1.626 -17.155 1.00 88.38 96 ASN A O 1
ATOM 814 N N . HIS A 1 97 ? 10.877 1.424 -17.636 1.00 90.94 97 HIS A N 1
ATOM 815 C CA . HIS A 1 97 ? 11.352 1.601 -16.268 1.00 90.94 97 HIS A CA 1
ATOM 816 C C . HIS A 1 97 ? 10.830 2.908 -15.666 1.00 90.94 97 HIS A C 1
ATOM 818 O O . HIS A 1 97 ? 10.191 2.887 -14.616 1.00 90.94 97 HIS A O 1
ATOM 824 N N . TYR A 1 98 ? 11.016 4.036 -16.364 1.00 89.88 98 TYR A N 1
ATOM 825 C CA . TYR A 1 98 ? 10.512 5.332 -15.913 1.00 89.88 98 TYR A CA 1
ATOM 826 C C . TYR A 1 98 ? 8.992 5.291 -15.718 1.00 89.88 98 TYR A C 1
ATOM 828 O O . TYR A 1 98 ? 8.481 5.593 -14.641 1.00 89.88 98 TYR A O 1
ATOM 836 N N . ARG A 1 99 ? 8.245 4.853 -16.735 1.00 90.19 99 ARG A N 1
ATOM 837 C CA . ARG A 1 99 ? 6.781 4.829 -16.689 1.00 90.19 99 ARG A CA 1
ATOM 838 C C . ARG A 1 99 ? 6.253 3.891 -15.601 1.00 90.19 99 ARG A C 1
ATOM 840 O O . ARG A 1 99 ? 5.349 4.275 -14.863 1.00 90.19 99 ARG A O 1
ATOM 847 N N . ASN A 1 100 ? 6.776 2.678 -15.492 1.00 88.31 100 ASN A N 1
ATOM 848 C CA . ASN A 1 100 ? 6.319 1.673 -14.537 1.00 88.31 100 ASN A CA 1
ATOM 849 C C . ASN A 1 100 ? 6.647 2.091 -13.104 1.00 88.31 100 ASN A C 1
ATOM 851 O O . ASN A 1 100 ? 5.765 2.045 -12.250 1.00 88.31 100 ASN A O 1
ATOM 855 N N . TYR A 1 101 ? 7.858 2.597 -12.854 1.00 87.31 101 TYR A N 1
ATOM 856 C CA . TYR A 1 101 ? 8.285 3.050 -11.531 1.00 87.31 101 TYR A CA 1
ATOM 857 C C . TYR A 1 101 ? 7.310 4.071 -10.920 1.00 87.31 101 TYR A C 1
ATOM 859 O O . TYR A 1 101 ? 6.882 3.917 -9.772 1.00 87.31 101 TYR A O 1
ATOM 867 N N . PHE A 1 102 ? 6.883 5.067 -11.706 1.00 84.88 102 PHE A N 1
ATOM 868 C CA . PHE A 1 102 ? 5.924 6.085 -11.257 1.00 84.88 102 PHE A CA 1
ATOM 869 C C . PHE A 1 102 ? 4.465 5.612 -11.217 1.00 84.88 102 PHE A C 1
ATOM 871 O O . PHE A 1 102 ? 3.655 6.221 -10.511 1.00 84.88 102 PHE A O 1
ATOM 878 N N . ASN A 1 103 ? 4.124 4.547 -11.945 1.00 86.94 103 ASN A N 1
ATOM 879 C CA . ASN A 1 103 ? 2.775 3.976 -11.971 1.00 86.94 103 ASN A CA 1
ATOM 880 C C . ASN A 1 103 ? 2.565 2.867 -10.934 1.00 86.94 103 ASN A C 1
ATOM 882 O O . ASN A 1 103 ? 1.419 2.555 -10.608 1.00 86.94 103 ASN A O 1
ATOM 886 N N . PHE A 1 104 ? 3.630 2.298 -10.365 1.00 87.94 104 PHE A N 1
ATOM 887 C CA . PHE A 1 104 ? 3.515 1.407 -9.216 1.00 87.94 104 PHE A CA 1
ATOM 888 C C . PHE A 1 104 ? 3.080 2.201 -7.989 1.00 87.94 104 PHE A C 1
ATOM 890 O O . PHE A 1 104 ? 3.902 2.782 -7.280 1.00 87.94 104 PHE A O 1
ATOM 897 N N . LYS A 1 105 ? 1.766 2.259 -7.773 1.00 87.25 105 LYS A N 1
ATOM 898 C CA . LYS A 1 105 ? 1.108 2.911 -6.642 1.00 87.25 105 LYS A CA 1
ATOM 899 C C . LYS A 1 105 ? -0.126 2.108 -6.248 1.00 87.25 105 LYS A C 1
ATOM 901 O O . LYS A 1 105 ? -0.807 1.558 -7.110 1.00 87.25 105 LYS A O 1
ATOM 906 N N . ILE A 1 106 ? -0.419 2.064 -4.954 1.00 85.56 106 ILE A N 1
ATOM 907 C CA . ILE A 1 106 ? -1.727 1.666 -4.423 1.00 85.56 106 ILE A CA 1
ATOM 908 C C . ILE A 1 106 ? -2.320 2.944 -3.832 1.00 85.56 106 ILE A C 1
ATOM 910 O O . ILE A 1 106 ? -2.101 3.275 -2.666 1.00 85.56 106 ILE A O 1
ATOM 914 N N . ALA A 1 107 ? -2.955 3.730 -4.705 1.00 78.06 107 ALA A N 1
ATOM 915 C CA . ALA A 1 107 ? -3.493 5.050 -4.368 1.00 78.06 107 ALA A CA 1
ATOM 916 C C . ALA A 1 107 ? -4.863 4.973 -3.684 1.00 78.06 107 ALA A C 1
ATOM 918 O O . ALA A 1 107 ? -5.305 5.947 -3.076 1.00 78.06 107 ALA A O 1
ATOM 919 N N . ASN A 1 108 ? -5.529 3.827 -3.803 1.00 83.56 108 ASN A N 1
ATOM 920 C CA . ASN A 1 108 ? -6.830 3.624 -3.206 1.00 83.56 108 ASN A CA 1
ATOM 921 C C . ASN A 1 108 ? -6.719 3.633 -1.674 1.00 83.56 108 ASN A C 1
ATOM 923 O O . ASN A 1 108 ? -5.707 3.225 -1.097 1.00 83.56 108 ASN A O 1
ATOM 927 N N . THR A 1 109 ? -7.780 4.095 -1.022 1.00 88.50 109 THR A N 1
ATOM 928 C CA . THR A 1 109 ? -7.922 4.094 0.435 1.00 88.50 109 THR A CA 1
ATOM 929 C C . THR A 1 109 ? -9.220 3.389 0.816 1.00 88.50 109 THR A C 1
ATOM 931 O O . THR A 1 109 ? -10.084 3.146 -0.033 1.00 88.50 109 THR A O 1
ATOM 934 N N . CYS A 1 110 ? -9.341 3.049 2.093 1.00 90.94 110 CYS A N 1
ATOM 935 C CA . CYS A 1 110 ? -10.605 2.679 2.725 1.00 90.94 110 CYS A CA 1
ATOM 936 C C . CYS A 1 110 ? -11.091 3.856 3.592 1.00 90.94 110 CYS A C 1
ATOM 938 O O . CYS A 1 110 ? -10.422 4.892 3.644 1.00 90.94 110 CYS A O 1
ATOM 940 N N . LYS A 1 111 ? -12.253 3.735 4.239 1.00 92.81 111 LYS A N 1
ATOM 941 C CA . LYS A 1 111 ? -12.866 4.823 5.017 1.00 92.81 111 LYS A CA 1
ATOM 942 C C . LYS A 1 111 ? -11.968 5.248 6.181 1.00 92.81 111 LYS A C 1
ATOM 944 O O . LYS A 1 111 ? -11.764 6.443 6.371 1.00 92.81 111 LYS A O 1
ATOM 949 N N . ASN A 1 112 ? -11.409 4.281 6.906 1.00 91.81 112 ASN A N 1
ATOM 950 C CA . ASN A 1 112 ? -10.592 4.524 8.098 1.00 91.81 112 ASN A CA 1
ATOM 951 C C . ASN A 1 112 ? -9.074 4.383 7.855 1.00 91.81 112 ASN A C 1
ATOM 953 O O . ASN A 1 112 ? -8.286 4.359 8.800 1.00 91.81 112 ASN A O 1
ATOM 957 N N . MET A 1 113 ? -8.640 4.336 6.589 1.00 90.81 113 MET A N 1
ATOM 958 C CA . MET A 1 113 ? -7.239 4.124 6.205 1.00 90.81 113 MET A CA 1
ATOM 959 C C . MET A 1 113 ? -6.564 5.404 5.697 1.00 90.81 113 MET A C 1
ATOM 961 O O . MET A 1 113 ? -7.149 6.169 4.931 1.00 90.81 113 MET A O 1
ATOM 965 N N . ASP A 1 114 ? -5.289 5.592 6.050 1.00 89.69 114 ASP A N 1
ATOM 966 C CA . ASP A 1 114 ? -4.484 6.710 5.547 1.00 89.69 114 ASP A CA 1
ATOM 967 C C . ASP A 1 114 ? -4.042 6.541 4.086 1.00 89.69 114 ASP A C 1
ATOM 969 O O . ASP A 1 114 ? -3.907 5.438 3.538 1.00 89.69 114 ASP A O 1
ATOM 973 N N . LYS A 1 115 ? -3.755 7.685 3.457 1.00 87.62 115 LYS A N 1
ATOM 974 C CA . LYS A 1 115 ? -3.202 7.766 2.100 1.00 87.62 115 LYS A CA 1
ATOM 975 C C . LYS A 1 115 ? -1.784 7.200 2.020 1.00 87.62 115 LYS A C 1
ATOM 977 O O . LYS A 1 115 ? -1.049 7.180 3.001 1.00 87.62 115 LYS A O 1
ATOM 982 N N . SER A 1 116 ? -1.396 6.803 0.807 1.00 86.88 116 SER A N 1
ATOM 983 C CA . SER A 1 116 ? -0.031 6.359 0.499 1.00 86.88 116 SER A CA 1
ATOM 984 C C . SER A 1 116 ? 1.027 7.385 0.824 1.00 86.88 116 SER A C 1
ATOM 986 O O . SER A 1 116 ? 0.872 8.559 0.498 1.00 86.88 116 SER A O 1
ATOM 988 N N . THR A 1 117 ? 2.124 6.895 1.404 1.00 82.56 117 THR A N 1
ATOM 989 C CA . THR A 1 117 ? 3.366 7.652 1.590 1.00 82.56 117 THR A CA 1
ATOM 990 C C . THR A 1 117 ? 4.385 7.384 0.481 1.00 82.56 117 THR A C 1
ATOM 992 O O . THR A 1 117 ? 5.406 8.066 0.408 1.00 82.56 117 THR A O 1
ATOM 995 N N . VAL A 1 118 ? 4.113 6.404 -0.393 1.00 79.94 118 VAL A N 1
ATOM 996 C CA . VAL A 1 118 ? 4.987 5.966 -1.498 1.00 79.94 118 VAL A CA 1
ATOM 997 C C . VAL A 1 118 ? 4.348 6.109 -2.864 1.00 79.94 118 VAL A C 1
ATOM 999 O O . VAL A 1 118 ? 3.103 6.014 -2.983 1.00 79.94 118 VAL A O 1
#

Foldseek 3Di:
DVLVQCLDPVNVVVVLVVLVVVLVVLVVVQVVCVPPPPNVDDDPRPSVVSQVVVLVVQLVVLVVQLVVLVVCLVPPDPPPVRCPVVVVVNVVSVVCNVVVNVVSDPQDAHPSHDGHPD

Secondary structure (DSSP, 8-state):
-HHHHHTSTTTHHHHHHHHHHHHHHHHHHHHHHHH-TT--S----HHHHHHHHHHHHHHHHHHHHHHHHHHHHHT----TTGGGS-HHHHHHHHHHHHHHHHH-------TT-PPP--

Organism: Fusarium oxysporum (NCBI:txid5507)

Radius of gyration: 21.37 Å; chains: 1; bounding box: 42×19×68 Å

Sequence (118 aa):
MIFSYLNHKDIWPKYCAVYEAIYDHMGDFDTWYSTQQDAGTTIPSLLKEWKEYNRLVLDSMVRRARDTETWMYNNKDCGVFGCFLTPQLVRMWAYNHYRNYFNFKIANTCKNMDKSTV